Protein AF-F5RD70-F1 (afdb_monomer_lite)

Secondary structure (DSSP, 8-state):
------------S-HHHHHHHHHHHHHHHHHHHGGGG--SSTTTS-HHHHHHHHHHHHHHHHHHHHHHHHHHHHHHGGGG--S-SHHHHHHHHHHHHHHHHTT-PPPGGGGHHHHHHHHHHHHHHHHHHHHHHHHHHHH-TTSHHHHHHHHHHHHTHHHHHHHHHHHHHHHHHHHHTT--

InterPro domains:
  IPR011577 Cytochrome b561, bacterial/Ni-hydrogenase [PF01292] (12-178)
  IPR016174 Di-haem cytochrome, transmembrane [SSF81342] (11-175)

Radius of gyration: 20.04 Å; chains: 1; bounding box: 56×44×53 Å

Sequence (180 aa):
MHSDTPDTDHSRWSLPRRLAHGALALTVLFQTVSPEWMSKPWREGDAAGRLMFELHEWGGLIAGLAALAVAAGLWWRRRAAGPSGLNAVLAQSRLVLTGAVALRLPPASATHALARAVQIMGLALIGWFCVTGAAIWWVGAASDTAHRIGELHELAAPLLYLYLGGHIGMALLHRLAGTD

pLDDT: mean 85.79, std 14.44, range [37.53, 98.0]

Foldseek 3Di:
DDDPDPPDDDPVDDPVLVVLVVLLVVLLVLLLCLVVQADPVACPDDPRNVVSSVCNLVSLLSNVVSLVVNVVVVVVVPVDDDDADPVLLVVLVVQQVVCVVVLRGDAVVSNVNVLVVLVVVLSVLSVQLSVLSVVLVVVDVNDPVSVVSVVSNVVSSVVNVVSVCVNVVVVVSNVVSPSD

Organism: Methyloversatilis universalis (strain ATCC BAA-1314 / DSM 25237 / JCM 13912 / CCUG 52030 / FAM5) (NCBI:txid1000565)

Structure (mmCIF, N/CA/C/O backbone):
data_AF-F5RD70-F1
#
_entry.id   AF-F5RD70-F1
#
loop_
_atom_site.group_PDB
_atom_site.id
_atom_site.type_symbol
_atom_site.label_atom_id
_atom_site.label_alt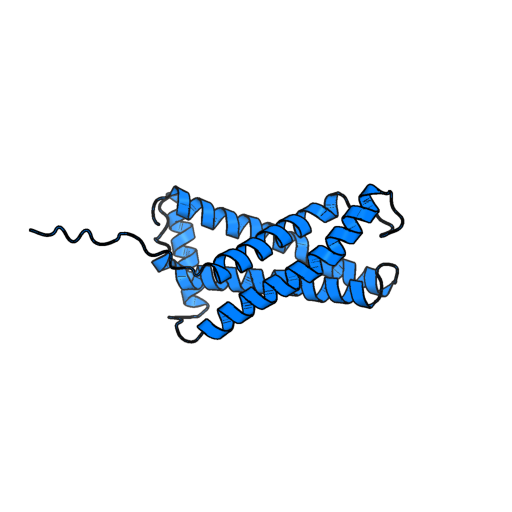_id
_atom_site.label_comp_id
_atom_site.label_asym_id
_atom_site.label_entity_id
_atom_site.label_seq_id
_atom_site.pdbx_PDB_ins_code
_atom_site.Cartn_x
_atom_site.Cartn_y
_atom_site.Cartn_z
_atom_site.occupancy
_atom_site.B_iso_or_equiv
_atom_site.auth_seq_id
_atom_site.auth_comp_id
_atom_site.auth_asym_id
_atom_site.auth_atom_id
_atom_site.pdbx_PDB_model_num
ATOM 1 N N . MET A 1 1 ? -36.704 29.748 26.162 1.00 37.53 1 MET A N 1
ATOM 2 C CA . MET A 1 1 ? -36.604 28.287 25.981 1.00 37.53 1 MET A CA 1
ATOM 3 C C . MET A 1 1 ? -35.827 28.061 24.692 1.00 37.53 1 MET A C 1
ATOM 5 O O . MET A 1 1 ? -36.419 28.032 23.624 1.00 37.53 1 MET A O 1
ATOM 9 N N . HIS A 1 2 ? -34.497 28.109 24.781 1.00 38.47 2 HIS A N 1
ATOM 10 C CA . HIS A 1 2 ? -33.597 27.899 23.647 1.00 38.47 2 HIS A CA 1
ATOM 11 C C . HIS A 1 2 ? -33.176 26.434 23.724 1.00 38.47 2 HIS A C 1
ATOM 13 O O . HIS A 1 2 ? -32.618 26.002 24.729 1.00 38.47 2 HIS A O 1
ATOM 19 N N . SER A 1 3 ? -33.599 25.653 22.742 1.00 42.88 3 SER A N 1
ATOM 20 C CA . SER A 1 3 ? -33.249 24.249 22.605 1.00 42.88 3 SER A CA 1
ATOM 21 C C . SER A 1 3 ? -31.806 24.160 22.121 1.00 42.88 3 SER A C 1
ATOM 23 O O . SER A 1 3 ? -31.558 24.249 20.921 1.00 42.88 3 SER A O 1
ATOM 25 N N . ASP A 1 4 ? -30.875 23.991 23.057 1.00 45.50 4 ASP A N 1
ATOM 26 C CA . ASP A 1 4 ? -29.534 23.493 22.767 1.00 45.50 4 ASP A CA 1
ATOM 27 C C . ASP A 1 4 ? -29.671 22.039 22.311 1.00 45.50 4 ASP A C 1
ATOM 29 O O . ASP A 1 4 ? -29.725 21.103 23.109 1.00 45.50 4 ASP A O 1
ATOM 33 N N . THR A 1 5 ? -29.798 21.840 21.003 1.00 48.28 5 THR A N 1
ATOM 34 C CA . THR A 1 5 ? -29.535 20.538 20.399 1.00 48.28 5 THR A CA 1
ATOM 35 C C . THR A 1 5 ? -28.033 20.284 20.514 1.00 48.28 5 THR A C 1
ATOM 37 O O . THR A 1 5 ? -27.267 21.063 19.941 1.00 48.28 5 THR A O 1
ATOM 40 N N . PRO A 1 6 ? -27.573 19.241 21.229 1.00 43.53 6 PRO A N 1
ATOM 41 C CA . PRO A 1 6 ? -26.181 18.842 21.143 1.00 43.53 6 PRO A CA 1
ATOM 42 C C . PRO A 1 6 ? -25.912 18.435 19.696 1.00 43.53 6 PRO A C 1
ATOM 44 O O . PRO A 1 6 ? -26.548 17.521 19.177 1.00 43.53 6 PRO A O 1
ATOM 47 N N . ASP A 1 7 ? -25.011 19.171 19.052 1.00 41.22 7 ASP A N 1
ATOM 48 C CA . ASP A 1 7 ? -24.444 18.868 17.744 1.00 41.22 7 ASP A CA 1
ATOM 49 C C . ASP A 1 7 ? -23.869 17.445 17.778 1.00 41.22 7 ASP A C 1
ATOM 51 O O . ASP A 1 7 ? -22.792 17.175 18.320 1.00 41.22 7 ASP A O 1
ATOM 55 N N . THR A 1 8 ? -24.670 16.495 17.306 1.00 46.69 8 THR A N 1
ATOM 56 C CA . THR A 1 8 ? -24.294 15.096 17.202 1.00 46.69 8 THR A CA 1
ATOM 57 C C . THR A 1 8 ? -23.365 14.927 16.008 1.00 46.69 8 THR A C 1
ATOM 59 O O . THR A 1 8 ? -23.803 14.921 14.861 1.00 46.69 8 THR A O 1
ATOM 62 N N . ASP A 1 9 ? -22.103 14.674 16.341 1.00 44.09 9 ASP A N 1
ATOM 63 C CA . ASP A 1 9 ? -21.259 13.637 15.739 1.00 44.09 9 ASP A CA 1
ATOM 64 C C . ASP A 1 9 ? -19.987 14.101 14.999 1.00 44.09 9 ASP A C 1
ATOM 66 O O . ASP A 1 9 ? -19.843 14.176 13.779 1.00 44.09 9 ASP A O 1
ATOM 70 N N . HIS A 1 10 ? -19.004 14.377 15.851 1.00 40.88 10 HIS A N 1
ATOM 71 C CA . HIS A 1 10 ? -17.561 14.229 15.706 1.00 40.88 10 HIS A CA 1
ATOM 72 C C . HIS A 1 10 ? -17.039 13.362 14.535 1.00 40.88 10 HIS A C 1
ATOM 74 O O . HIS A 1 10 ? -16.649 12.202 14.710 1.00 40.88 10 HIS A O 1
ATOM 80 N N . SER A 1 11 ? -16.748 13.989 13.389 1.00 44.50 11 SER A N 1
ATOM 81 C CA . SER A 1 11 ? -15.713 13.462 12.485 1.00 44.50 11 SER A CA 1
ATOM 82 C C . SER A 1 11 ? -14.354 13.510 13.199 1.00 44.50 11 SER A C 1
ATOM 84 O O . SER A 1 11 ? -13.604 14.482 13.097 1.00 44.50 11 SER A O 1
ATOM 86 N N . ARG A 1 12 ? -13.989 12.422 13.892 1.00 65.62 12 ARG A N 1
ATOM 87 C CA . ARG A 1 12 ? -12.691 12.201 14.572 1.00 65.62 12 ARG A CA 1
ATOM 88 C C . ARG A 1 12 ? -11.463 12.341 13.647 1.00 65.62 12 ARG A C 1
ATOM 90 O O . ARG A 1 12 ? -10.322 12.198 14.100 1.00 65.62 12 ARG A O 1
ATOM 97 N N . TRP A 1 13 ? -11.662 12.589 12.349 1.00 67.88 13 TRP A N 1
ATOM 98 C CA . TRP A 1 13 ? -10.643 12.741 11.313 1.00 67.88 13 TRP A CA 1
ATOM 99 C C . TRP A 1 13 ? -10.627 14.144 10.706 1.00 67.88 13 TRP A C 1
ATOM 101 O O . TRP A 1 13 ? -11.621 14.592 10.143 1.00 67.88 13 TRP A O 1
ATOM 111 N N . SER A 1 14 ? -9.461 14.799 10.747 1.00 86.25 14 SER A N 1
ATOM 112 C CA . SER A 1 14 ? -9.233 16.037 10.002 1.00 86.25 14 SER A CA 1
ATOM 113 C C . SER A 1 14 ? -9.233 15.765 8.495 1.00 86.25 14 SER A C 1
ATOM 115 O O . SER A 1 14 ? -8.762 14.712 8.048 1.00 86.25 14 SER A O 1
ATOM 117 N N . LEU A 1 15 ? -9.729 16.723 7.704 1.00 88.12 15 LEU A N 1
ATOM 118 C CA . LEU A 1 15 ? -9.788 16.618 6.242 1.00 88.12 15 LEU A CA 1
ATOM 119 C C . LEU A 1 15 ? -8.435 16.227 5.609 1.00 88.12 15 LEU A C 1
ATOM 121 O O . LEU A 1 15 ? -8.424 15.264 4.843 1.00 88.12 15 LEU A O 1
ATOM 125 N N . PRO A 1 16 ? -7.283 16.829 5.982 1.00 88.56 16 PRO A N 1
ATOM 126 C CA . PRO A 1 16 ? -5.989 16.439 5.417 1.00 88.56 16 PRO A CA 1
ATOM 127 C C . PRO A 1 16 ? -5.650 14.960 5.627 1.00 88.56 16 PRO A C 1
ATOM 129 O O . PRO A 1 16 ? -5.105 14.313 4.739 1.00 88.56 16 PRO A O 1
ATOM 132 N N . ARG A 1 17 ? -6.016 14.388 6.782 1.00 87.69 17 ARG A N 1
ATOM 133 C CA . ARG A 1 17 ? -5.759 12.974 7.084 1.00 87.69 17 ARG A CA 1
ATOM 134 C C . ARG A 1 17 ? -6.618 12.053 6.226 1.00 87.69 17 ARG A C 1
ATOM 136 O O . ARG A 1 17 ? -6.136 11.022 5.768 1.00 87.69 17 ARG A O 1
ATOM 143 N N . ARG A 1 18 ? -7.884 12.423 6.019 1.00 90.00 18 ARG A N 1
ATOM 144 C CA . ARG A 1 18 ? -8.806 11.674 5.154 1.00 90.00 18 ARG A CA 1
ATOM 145 C C . ARG A 1 18 ? -8.319 11.689 3.712 1.00 90.00 18 ARG A C 1
ATOM 147 O O . ARG A 1 18 ? -8.299 10.638 3.087 1.00 90.00 18 ARG A O 1
ATOM 154 N N . LEU A 1 19 ? -7.876 12.848 3.225 1.00 92.06 19 LEU A N 1
ATOM 155 C CA . LEU A 1 19 ? -7.336 12.987 1.873 1.00 92.06 19 LEU A CA 1
ATOM 156 C C . LEU A 1 19 ? -6.036 12.197 1.697 1.00 92.06 19 LEU A C 1
ATOM 158 O O . LEU A 1 19 ? -5.932 11.440 0.741 1.00 92.06 19 LEU A O 1
ATOM 162 N N . ALA A 1 20 ? -5.086 12.292 2.634 1.00 91.38 20 ALA A N 1
ATOM 163 C CA . ALA A 1 20 ? -3.830 11.538 2.559 1.00 91.38 20 ALA A CA 1
ATOM 164 C C . ALA A 1 20 ? -4.065 10.019 2.563 1.00 91.38 20 ALA A C 1
ATOM 166 O O . ALA A 1 20 ? -3.498 9.300 1.745 1.00 91.38 20 ALA A O 1
ATOM 167 N N . HIS A 1 21 ? -4.942 9.529 3.445 1.00 93.44 21 HIS A N 1
ATOM 168 C CA . HIS A 1 21 ? -5.298 8.113 3.468 1.00 93.44 21 HIS A CA 1
ATOM 169 C C . HIS A 1 21 ? -6.071 7.692 2.211 1.00 93.44 21 HIS A C 1
ATOM 171 O O . HIS A 1 21 ? -5.837 6.609 1.691 1.00 93.44 21 HIS A O 1
ATOM 177 N N . GLY A 1 22 ? -6.985 8.530 1.714 1.00 93.25 22 GLY A N 1
ATOM 178 C CA . GLY A 1 22 ? -7.734 8.267 0.484 1.00 93.25 22 GLY A CA 1
ATOM 179 C C . GLY A 1 22 ? -6.828 8.195 -0.746 1.00 93.25 22 GLY A C 1
ATOM 180 O O . GLY A 1 22 ? -6.948 7.263 -1.534 1.00 93.25 22 GLY A O 1
ATOM 181 N N . ALA A 1 23 ? -5.873 9.120 -0.866 1.00 93.81 23 ALA A N 1
ATOM 182 C CA . ALA A 1 23 ? -4.862 9.109 -1.919 1.00 93.81 23 ALA A CA 1
ATOM 183 C C . ALA A 1 23 ? -3.970 7.861 -1.832 1.00 93.81 23 ALA A C 1
ATOM 185 O O . ALA A 1 23 ? -3.734 7.199 -2.842 1.00 93.81 23 ALA A O 1
ATOM 186 N N . LEU A 1 24 ? -3.529 7.494 -0.623 1.00 95.31 24 LEU A N 1
ATOM 187 C CA . LEU A 1 24 ? -2.773 6.261 -0.405 1.00 95.31 24 LEU A CA 1
ATOM 188 C C . LEU A 1 24 ? -3.588 5.022 -0.798 1.00 95.31 24 LEU A C 1
ATOM 190 O O . LEU A 1 24 ? -3.087 4.161 -1.507 1.00 95.31 24 LEU A O 1
ATOM 194 N N . ALA A 1 25 ? -4.848 4.934 -0.375 1.00 95.31 25 ALA A N 1
ATOM 195 C CA . ALA A 1 25 ? -5.707 3.802 -0.704 1.00 95.31 25 ALA A CA 1
ATOM 196 C C . ALA A 1 25 ? -5.928 3.679 -2.219 1.00 95.31 25 ALA A C 1
ATOM 198 O O . ALA A 1 25 ? -5.788 2.591 -2.768 1.00 95.31 25 ALA A O 1
ATOM 199 N N . LEU A 1 26 ? -6.223 4.790 -2.901 1.00 95.69 26 LEU A N 1
ATOM 200 C CA . LEU A 1 26 ? -6.431 4.807 -4.349 1.00 95.69 26 LEU A CA 1
ATOM 201 C C . LEU A 1 26 ? -5.176 4.368 -5.108 1.00 95.69 26 LEU A C 1
ATOM 203 O O . LEU A 1 26 ? -5.260 3.540 -6.011 1.00 95.69 26 LEU A O 1
ATOM 207 N N . THR A 1 27 ? -4.018 4.904 -4.726 1.00 95.31 27 THR A N 1
ATOM 208 C CA . THR A 1 27 ? -2.749 4.541 -5.365 1.00 95.31 27 THR A CA 1
ATOM 209 C C . THR A 1 27 ? -2.387 3.086 -5.092 1.00 95.31 27 THR A C 1
ATOM 211 O O . THR A 1 27 ? -2.093 2.372 -6.038 1.00 95.31 27 THR A O 1
ATOM 214 N N . VAL A 1 28 ? -2.511 2.586 -3.858 1.00 95.69 28 VAL A N 1
ATOM 215 C CA . VAL A 1 28 ? -2.271 1.163 -3.544 1.00 95.69 28 VAL A CA 1
ATOM 216 C C . VAL A 1 28 ? -3.199 0.242 -4.337 1.00 95.69 28 VAL A C 1
ATOM 218 O O . VAL A 1 28 ? -2.737 -0.773 -4.855 1.00 95.69 28 VAL A O 1
ATOM 221 N N . LEU A 1 29 ? -4.482 0.591 -4.483 1.00 95.62 29 LEU A N 1
ATOM 222 C CA . LEU A 1 29 ? -5.410 -0.170 -5.323 1.00 95.62 29 LEU A CA 1
ATOM 223 C C . LEU A 1 29 ? -4.929 -0.204 -6.774 1.00 95.62 29 LEU A C 1
ATOM 225 O O . LEU A 1 29 ? -4.797 -1.282 -7.345 1.00 95.62 29 LEU A O 1
ATOM 229 N N . PHE A 1 30 ? -4.595 0.951 -7.349 1.00 96.31 30 PHE A N 1
ATOM 230 C CA . PHE A 1 30 ? -4.057 1.014 -8.704 1.00 96.31 30 PHE A CA 1
ATOM 231 C C . PHE A 1 30 ? -2.761 0.196 -8.857 1.00 96.31 30 PHE A C 1
ATOM 233 O O . PHE A 1 30 ? -2.642 -0.581 -9.801 1.00 96.31 30 PHE A O 1
ATOM 240 N N . GLN A 1 31 ? -1.826 0.284 -7.908 1.00 96.50 31 GLN A N 1
ATOM 241 C CA . GLN A 1 31 ? -0.572 -0.483 -7.925 1.00 96.50 31 GLN A CA 1
ATOM 242 C C . GLN A 1 31 ? -0.787 -1.993 -7.798 1.00 96.50 31 GLN A C 1
ATOM 244 O O . GLN A 1 31 ? 0.032 -2.764 -8.281 1.00 96.50 31 GLN A O 1
ATOM 249 N N . THR A 1 32 ? -1.872 -2.412 -7.149 1.00 95.00 32 THR A N 1
ATOM 250 C CA . THR A 1 32 ? -2.198 -3.830 -6.972 1.00 95.00 32 THR A CA 1
ATOM 251 C C . THR A 1 32 ? -2.740 -4.437 -8.262 1.00 95.00 32 THR A C 1
ATOM 253 O O . THR A 1 32 ? -2.419 -5.574 -8.575 1.00 95.00 32 THR A O 1
ATOM 256 N N . VAL A 1 33 ? -3.545 -3.686 -9.022 1.00 93.88 33 VAL A N 1
ATOM 257 C CA . VAL A 1 33 ? -4.207 -4.222 -10.222 1.00 93.88 33 VAL A CA 1
ATOM 258 C C . VAL A 1 33 ? -3.435 -3.915 -11.512 1.00 93.88 33 VAL A C 1
ATOM 260 O O . VAL A 1 33 ? -3.461 -4.709 -12.442 1.00 93.88 33 VAL A O 1
ATOM 263 N N . SER A 1 34 ? -2.698 -2.801 -11.578 1.00 94.56 34 SER A N 1
ATOM 264 C CA . SER A 1 34 ? -1.925 -2.418 -12.775 1.00 94.56 34 SER A CA 1
ATOM 265 C C . SER A 1 34 ? -0.954 -3.483 -13.314 1.00 94.56 34 SER A C 1
ATOM 267 O O . SER A 1 34 ? -0.868 -3.579 -14.541 1.00 94.56 34 SER A O 1
ATOM 269 N N . PRO A 1 35 ? -0.285 -4.324 -12.492 1.00 92.12 35 PRO A N 1
ATOM 270 C CA . PRO A 1 35 ? 0.599 -5.377 -12.992 1.00 92.12 35 PRO A CA 1
ATOM 271 C C . PRO A 1 35 ? -0.084 -6.389 -13.916 1.00 92.12 35 PRO A C 1
ATOM 273 O O . PRO A 1 35 ? 0.565 -6.893 -14.827 1.00 92.12 35 PRO A O 1
ATOM 276 N N . GLU A 1 36 ? -1.388 -6.633 -13.746 1.00 92.12 36 GLU A N 1
ATOM 277 C CA . GLU A 1 36 ? -2.166 -7.572 -14.574 1.00 92.12 36 GLU A CA 1
ATOM 278 C C . GLU A 1 36 ? -2.273 -7.127 -16.044 1.00 92.12 36 GLU A C 1
ATOM 280 O O . GLU A 1 36 ? -2.569 -7.928 -16.930 1.00 92.12 36 GLU A O 1
ATOM 285 N N . TRP A 1 37 ? -2.017 -5.845 -16.316 1.00 92.19 37 TRP A N 1
ATOM 286 C CA . TRP A 1 37 ? -2.029 -5.264 -17.661 1.00 92.19 37 TRP A CA 1
ATOM 287 C C . TRP A 1 37 ? -0.646 -4.820 -18.139 1.00 92.19 37 TRP A C 1
ATOM 289 O O . TRP A 1 37 ? -0.524 -4.201 -19.196 1.00 92.19 37 TRP A O 1
ATOM 299 N N . MET A 1 38 ? 0.404 -5.116 -17.375 1.00 92.00 38 MET A N 1
ATOM 300 C CA . MET A 1 38 ? 1.780 -4.860 -17.777 1.00 92.00 38 MET A CA 1
ATOM 301 C C . MET A 1 38 ? 2.339 -6.070 -18.533 1.00 92.00 38 MET A C 1
ATOM 303 O O . MET A 1 38 ? 2.126 -7.217 -18.153 1.00 92.00 38 MET A O 1
ATOM 307 N N . SER A 1 39 ? 3.122 -5.825 -19.584 1.00 84.62 39 SER A N 1
ATOM 308 C CA . SER A 1 39 ? 3.735 -6.883 -20.396 1.00 84.62 39 SER A CA 1
ATOM 309 C C . SER A 1 39 ? 5.260 -6.802 -20.361 1.00 84.62 39 SER A C 1
ATOM 311 O O . SER A 1 39 ? 5.830 -5.743 -20.639 1.00 84.62 39 SER A O 1
ATOM 313 N N . LYS A 1 40 ? 5.920 -7.930 -20.074 1.00 81.31 40 LYS A N 1
ATOM 314 C CA . LYS A 1 40 ? 7.368 -8.105 -20.279 1.00 81.31 40 LYS A CA 1
ATOM 315 C C . LYS A 1 40 ? 7.664 -8.267 -21.791 1.00 81.31 40 LYS A C 1
ATOM 317 O O . LYS A 1 40 ? 6.839 -8.872 -22.475 1.00 81.31 40 LYS A O 1
ATOM 322 N N . PRO A 1 41 ? 8.822 -7.816 -22.315 1.00 81.38 41 PRO A N 1
ATOM 323 C CA . PRO A 1 41 ? 9.837 -7.010 -21.641 1.00 81.38 41 PRO A CA 1
ATOM 324 C C . PRO A 1 41 ? 9.319 -5.600 -21.330 1.00 81.38 41 PRO A C 1
ATOM 326 O O . PRO A 1 41 ? 8.645 -4.953 -22.133 1.00 81.38 41 PRO A O 1
ATOM 329 N N . TRP A 1 42 ? 9.595 -5.148 -20.107 1.00 80.75 42 TRP A N 1
ATOM 330 C CA . TRP A 1 42 ? 9.098 -3.880 -19.585 1.00 80.75 42 TRP A CA 1
ATOM 331 C C . TRP A 1 42 ? 9.551 -2.713 -20.471 1.00 80.75 42 TRP A C 1
ATOM 333 O O . TRP A 1 42 ? 10.697 -2.688 -20.903 1.00 80.75 42 TRP A O 1
ATOM 343 N N . ARG A 1 43 ? 8.664 -1.745 -20.739 1.00 79.44 43 ARG A N 1
ATOM 344 C CA . ARG A 1 43 ? 8.867 -0.611 -21.677 1.00 79.44 43 ARG A CA 1
ATOM 345 C C . ARG A 1 43 ? 8.994 -0.967 -23.164 1.00 79.44 43 ARG A C 1
ATOM 347 O O . ARG A 1 43 ? 8.940 -0.058 -23.986 1.00 79.44 43 ARG A O 1
ATOM 354 N N . GLU A 1 44 ? 9.075 -2.242 -23.522 1.00 83.06 44 GLU A N 1
ATOM 355 C CA . GLU A 1 44 ? 9.190 -2.705 -24.914 1.00 83.06 44 GLU A CA 1
ATOM 356 C C . GLU A 1 44 ? 7.957 -3.484 -25.396 1.00 83.06 44 GLU A C 1
ATOM 358 O O . GLU A 1 44 ? 7.827 -3.755 -26.588 1.00 83.06 44 GLU A O 1
ATOM 363 N N . GLY A 1 45 ? 7.029 -3.798 -24.487 1.00 78.31 45 GLY A N 1
ATOM 364 C CA . GLY A 1 45 ? 5.733 -4.402 -24.801 1.00 78.31 45 GLY A CA 1
ATOM 365 C C . GLY A 1 45 ? 4.829 -3.535 -25.684 1.00 78.31 45 GLY A C 1
ATOM 366 O O . GLY A 1 45 ? 5.250 -2.512 -26.223 1.00 78.31 45 GLY A O 1
ATOM 367 N N . ASP A 1 46 ? 3.565 -3.923 -25.840 1.00 89.62 46 ASP A N 1
ATOM 368 C CA . ASP A 1 46 ? 2.602 -3.154 -26.634 1.00 89.62 46 ASP A CA 1
ATOM 369 C C . ASP A 1 46 ? 2.312 -1.764 -26.023 1.00 89.62 46 ASP A C 1
ATOM 371 O O . ASP A 1 46 ? 2.725 -1.433 -24.910 1.00 89.62 46 ASP A O 1
ATOM 375 N N . ALA A 1 47 ? 1.634 -0.888 -26.771 1.00 91.00 47 ALA A N 1
ATOM 376 C CA . ALA A 1 47 ? 1.411 0.489 -26.319 1.00 91.00 47 ALA A CA 1
ATOM 377 C C . ALA A 1 47 ? 0.665 0.565 -24.974 1.00 91.00 47 ALA A C 1
ATOM 379 O O . ALA A 1 47 ? 0.985 1.422 -24.150 1.00 91.00 47 ALA A O 1
ATOM 380 N N . ALA A 1 48 ? -0.286 -0.344 -24.747 1.00 91.62 48 ALA A N 1
ATOM 381 C CA . ALA A 1 48 ? -1.049 -0.420 -23.509 1.00 91.62 48 ALA A CA 1
ATOM 382 C C . ALA A 1 48 ? -0.178 -0.889 -22.334 1.00 91.62 48 ALA A C 1
ATOM 384 O O . ALA A 1 48 ? -0.158 -0.228 -21.296 1.00 91.62 48 ALA A O 1
ATOM 385 N N . GLY A 1 49 ? 0.597 -1.960 -22.507 1.00 92.81 49 GLY A N 1
ATOM 386 C CA . GLY A 1 49 ? 1.498 -2.494 -21.491 1.00 92.81 49 GLY A CA 1
ATOM 387 C C . GLY A 1 49 ? 2.611 -1.519 -21.117 1.00 92.81 49 GLY A C 1
ATOM 388 O O . GLY A 1 49 ? 2.953 -1.401 -19.939 1.00 92.81 49 GLY A O 1
ATOM 389 N N . ARG A 1 50 ? 3.130 -0.749 -22.083 1.00 92.06 50 ARG A N 1
ATOM 390 C CA . ARG A 1 50 ? 4.088 0.338 -21.811 1.00 92.06 50 ARG A CA 1
ATOM 391 C C . ARG A 1 50 ? 3.470 1.456 -20.979 1.00 92.06 50 ARG A C 1
ATOM 393 O O . ARG A 1 50 ? 4.082 1.878 -20.003 1.00 92.06 50 ARG A O 1
ATOM 400 N N . LEU A 1 51 ? 2.265 1.901 -21.341 1.00 93.44 51 LEU A N 1
ATOM 401 C CA . LEU A 1 51 ? 1.548 2.925 -20.584 1.00 93.44 51 LEU A CA 1
ATOM 402 C C . LEU A 1 51 ? 1.243 2.446 -19.159 1.00 93.44 51 LEU A C 1
ATOM 404 O O . LEU A 1 51 ? 1.470 3.188 -18.209 1.00 93.44 51 LEU A O 1
ATOM 408 N N . MET A 1 52 ? 0.761 1.211 -18.992 1.00 95.50 52 MET A N 1
ATOM 409 C CA . MET A 1 52 ? 0.487 0.652 -17.664 1.00 95.50 52 MET A CA 1
ATOM 410 C C . MET A 1 52 ? 1.757 0.524 -16.826 1.00 95.50 52 MET A C 1
ATOM 412 O O . MET A 1 52 ? 1.723 0.858 -15.645 1.00 95.50 52 MET A O 1
ATOM 416 N N . PHE A 1 53 ? 2.881 0.124 -17.428 1.00 94.88 53 PHE A N 1
ATOM 417 C CA . PHE A 1 53 ? 4.176 0.096 -16.746 1.00 94.88 53 PHE A CA 1
ATOM 418 C C . PHE A 1 53 ? 4.596 1.495 -16.277 1.00 94.88 53 PHE A C 1
ATOM 420 O O . PHE A 1 53 ? 4.983 1.667 -15.124 1.00 94.88 53 PHE A O 1
ATOM 427 N N . GLU A 1 54 ? 4.495 2.507 -17.141 1.00 94.62 54 GLU A N 1
ATOM 428 C CA . GLU A 1 54 ? 4.855 3.887 -16.798 1.00 94.62 54 GLU A CA 1
ATOM 429 C C . GLU A 1 54 ? 3.949 4.455 -15.694 1.00 94.62 54 GLU A C 1
ATOM 431 O O . GLU A 1 54 ? 4.429 5.067 -14.738 1.00 94.62 54 GLU A O 1
ATOM 436 N N . LEU A 1 55 ? 2.642 4.195 -15.771 1.00 96.00 55 LEU A N 1
ATOM 437 C CA . LEU A 1 55 ? 1.704 4.582 -14.720 1.00 96.00 55 LEU A CA 1
ATOM 438 C C . LEU A 1 55 ? 1.982 3.845 -13.407 1.00 96.00 55 LEU A C 1
ATOM 440 O O . LEU A 1 55 ? 1.895 4.468 -12.352 1.00 96.00 55 LEU A O 1
ATOM 444 N N . HIS A 1 56 ? 2.334 2.559 -13.448 1.00 96.75 56 HIS A N 1
ATOM 445 C CA . HIS A 1 56 ? 2.726 1.795 -12.264 1.00 96.75 56 HIS A CA 1
ATOM 446 C C . HIS A 1 56 ? 3.999 2.369 -11.633 1.00 96.75 56 HIS A C 1
ATOM 448 O O . HIS A 1 56 ? 4.091 2.512 -10.416 1.00 96.75 56 HIS A O 1
ATOM 454 N N . GLU A 1 57 ? 4.980 2.739 -12.445 1.00 95.50 57 GLU A N 1
ATOM 455 C CA . GLU A 1 57 ? 6.247 3.294 -11.986 1.00 95.50 57 GLU A CA 1
ATOM 456 C C . GLU A 1 57 ? 6.048 4.642 -11.268 1.00 95.50 57 GLU A C 1
ATOM 458 O O . GLU A 1 57 ? 6.381 4.785 -10.086 1.00 95.50 57 GLU A O 1
ATOM 463 N N . TRP A 1 58 ? 5.424 5.616 -11.936 1.00 95.56 58 TRP A N 1
ATOM 464 C CA . TRP A 1 58 ? 5.151 6.930 -11.345 1.00 95.56 58 TRP A CA 1
ATOM 465 C C . TRP A 1 58 ? 4.109 6.868 -10.225 1.00 95.56 58 TRP A C 1
ATOM 467 O O . TRP A 1 58 ? 4.260 7.527 -9.192 1.00 95.56 58 TRP A O 1
ATOM 477 N N . GLY A 1 59 ? 3.072 6.048 -10.399 1.00 95.69 59 GLY A N 1
ATOM 478 C CA . GLY A 1 59 ? 2.038 5.801 -9.398 1.00 95.69 59 GLY A CA 1
ATOM 479 C C . GLY A 1 59 ? 2.615 5.225 -8.108 1.00 95.69 59 GLY A C 1
ATOM 480 O O . GLY A 1 59 ? 2.235 5.663 -7.020 1.00 95.69 59 GLY A O 1
ATOM 481 N N . GLY A 1 60 ? 3.599 4.329 -8.212 1.00 96.50 60 GLY A N 1
ATOM 482 C CA . GLY A 1 60 ? 4.320 3.765 -7.073 1.00 96.50 60 GLY A CA 1
ATOM 483 C C . GLY A 1 60 ? 5.099 4.815 -6.279 1.00 96.50 60 GLY A C 1
ATOM 484 O O . GLY A 1 60 ? 5.040 4.829 -5.047 1.00 96.50 60 GLY A O 1
ATOM 485 N N . LEU A 1 61 ? 5.766 5.755 -6.956 1.00 95.25 61 LEU A N 1
ATOM 486 C CA . LEU A 1 61 ? 6.472 6.858 -6.290 1.00 95.25 61 LEU A CA 1
ATOM 487 C C . LEU A 1 61 ? 5.500 7.799 -5.560 1.00 95.25 61 LEU A C 1
ATOM 489 O O . LEU A 1 61 ? 5.745 8.184 -4.412 1.00 95.25 61 LEU A O 1
ATOM 493 N N . ILE A 1 62 ? 4.364 8.120 -6.187 1.00 94.19 62 ILE A N 1
ATOM 494 C CA . ILE A 1 62 ? 3.296 8.916 -5.562 1.00 94.19 62 ILE A CA 1
ATOM 495 C C . ILE A 1 62 ? 2.720 8.180 -4.343 1.00 94.19 62 ILE A C 1
ATOM 497 O O . ILE A 1 62 ? 2.531 8.797 -3.289 1.00 94.19 62 ILE A O 1
ATOM 501 N N . ALA A 1 63 ? 2.495 6.866 -4.449 1.00 94.25 63 ALA A N 1
ATOM 502 C CA . ALA A 1 63 ? 2.058 6.030 -3.332 1.00 94.25 63 ALA A CA 1
ATOM 503 C C . ALA A 1 63 ? 3.056 6.094 -2.165 1.00 94.25 63 ALA A C 1
ATOM 505 O O . ALA A 1 63 ? 2.644 6.241 -1.014 1.00 94.25 63 ALA A O 1
ATOM 506 N N . GLY A 1 64 ? 4.360 6.072 -2.455 1.00 94.75 64 GLY A N 1
ATOM 507 C CA . GLY A 1 64 ? 5.416 6.235 -1.456 1.00 94.75 64 GLY A CA 1
ATOM 508 C C . GLY A 1 64 ? 5.349 7.569 -0.719 1.00 94.75 64 GLY A C 1
ATOM 509 O O . GLY A 1 64 ? 5.394 7.596 0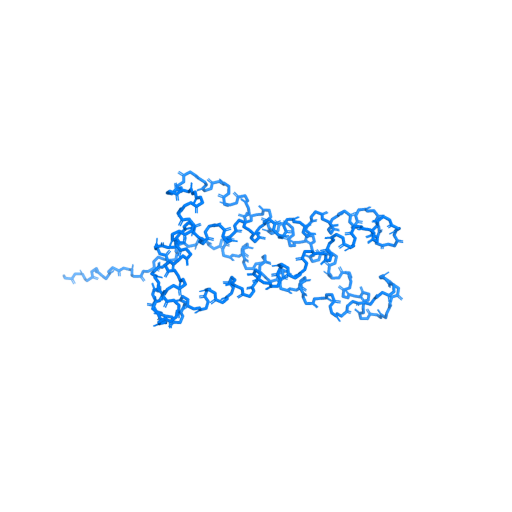.513 1.00 94.75 64 GLY A O 1
ATOM 510 N N . LEU A 1 65 ? 5.152 8.678 -1.435 1.00 94.31 65 LEU A N 1
ATOM 511 C CA . LEU A 1 65 ? 4.975 9.995 -0.811 1.00 94.31 65 LEU A CA 1
ATOM 512 C C . LEU A 1 65 ? 3.715 10.051 0.068 1.00 94.31 65 LEU A C 1
ATOM 514 O O . LEU A 1 65 ? 3.762 10.557 1.195 1.00 94.31 65 LEU A O 1
ATOM 518 N N . ALA A 1 66 ? 2.600 9.488 -0.404 1.00 94.00 66 ALA A N 1
ATOM 519 C CA . ALA A 1 66 ? 1.370 9.396 0.379 1.00 94.00 66 ALA A CA 1
ATOM 520 C C . ALA A 1 66 ? 1.557 8.521 1.636 1.00 94.00 66 ALA A C 1
ATOM 522 O O . ALA A 1 66 ? 1.107 8.891 2.726 1.00 94.00 66 ALA A O 1
ATOM 523 N N . ALA A 1 67 ? 2.276 7.401 1.520 1.00 94.75 67 ALA A N 1
ATOM 524 C CA . ALA A 1 67 ? 2.591 6.509 2.631 1.00 94.75 67 ALA A CA 1
ATOM 525 C C . ALA A 1 67 ? 3.452 7.208 3.688 1.00 94.75 67 ALA A C 1
ATOM 527 O O . ALA A 1 67 ? 3.160 7.103 4.883 1.00 94.75 67 ALA A O 1
ATOM 528 N N . LEU A 1 68 ? 4.454 7.985 3.265 1.00 94.69 68 LEU A N 1
ATOM 529 C CA . LEU A 1 68 ? 5.272 8.807 4.158 1.00 94.69 68 LEU A CA 1
ATOM 530 C C . LEU A 1 68 ? 4.431 9.856 4.892 1.00 94.69 68 LEU A C 1
ATOM 532 O O . LEU A 1 68 ? 4.582 10.009 6.105 1.00 94.69 68 LEU A O 1
ATOM 536 N N . ALA A 1 69 ? 3.506 10.532 4.205 1.00 92.62 69 ALA A N 1
ATOM 537 C CA . ALA A 1 69 ? 2.609 11.501 4.835 1.00 92.62 69 ALA A CA 1
ATOM 538 C C . ALA A 1 69 ? 1.722 10.848 5.915 1.00 92.62 69 ALA A C 1
ATOM 540 O O . ALA A 1 69 ? 1.586 11.376 7.026 1.00 92.62 69 ALA A O 1
ATOM 541 N N . VAL A 1 70 ? 1.161 9.667 5.630 1.00 92.38 70 VAL A N 1
ATOM 542 C CA . VAL A 1 70 ? 0.372 8.891 6.603 1.00 92.38 70 VAL A CA 1
ATOM 543 C C . VAL A 1 70 ? 1.244 8.424 7.776 1.00 92.38 70 VAL A C 1
ATOM 545 O O . VAL A 1 70 ? 0.847 8.574 8.937 1.00 92.38 70 VAL A O 1
ATOM 548 N N . ALA A 1 71 ? 2.444 7.909 7.502 1.00 92.31 71 ALA A N 1
ATOM 549 C CA . ALA A 1 71 ? 3.380 7.440 8.520 1.00 92.31 71 ALA A CA 1
ATOM 550 C C . ALA A 1 71 ? 3.859 8.575 9.440 1.00 92.31 71 ALA A C 1
ATOM 552 O O . ALA A 1 71 ? 3.875 8.400 10.662 1.00 92.31 71 ALA A O 1
ATOM 553 N N . ALA A 1 72 ? 4.176 9.750 8.890 1.00 90.62 72 ALA A N 1
ATOM 554 C CA . ALA A 1 72 ? 4.547 10.941 9.652 1.00 90.62 72 ALA A CA 1
ATOM 555 C C . ALA A 1 72 ? 3.392 11.412 10.550 1.00 90.62 72 ALA A C 1
ATOM 557 O O . ALA A 1 72 ? 3.581 11.645 11.748 1.00 90.62 72 ALA A O 1
ATOM 558 N N . GLY A 1 73 ? 2.167 11.446 10.011 1.00 88.19 73 GLY A N 1
ATOM 559 C CA . GLY A 1 73 ? 0.962 11.754 10.782 1.00 88.19 73 GLY A CA 1
ATOM 560 C C . GLY A 1 73 ? 0.740 10.794 11.957 1.00 88.19 73 GLY A C 1
ATOM 561 O O . GLY A 1 73 ? 0.368 11.227 13.053 1.00 88.19 73 GLY A O 1
ATOM 562 N N . LEU A 1 74 ? 1.010 9.499 11.761 1.00 85.25 74 LEU A N 1
ATOM 563 C CA . LEU A 1 74 ? 0.948 8.494 12.822 1.00 85.25 74 LEU A CA 1
ATOM 564 C C . LEU A 1 74 ? 2.086 8.661 13.840 1.00 85.25 74 LEU A C 1
ATOM 566 O O . LEU A 1 74 ? 1.845 8.547 15.044 1.00 85.25 74 LEU A O 1
ATOM 570 N N . TRP A 1 75 ? 3.308 8.942 13.376 1.00 85.88 75 TRP A N 1
ATOM 571 C CA . TRP A 1 75 ? 4.490 9.165 14.212 1.00 85.88 75 TRP A CA 1
ATOM 572 C C . TRP A 1 75 ? 4.292 10.337 15.175 1.00 85.88 75 TRP A C 1
ATOM 574 O O . TRP A 1 75 ? 4.455 10.171 16.385 1.00 85.88 75 TRP A O 1
ATOM 584 N N . TRP A 1 76 ? 3.850 11.491 14.674 1.00 82.62 76 TRP A N 1
ATOM 585 C CA . TRP A 1 76 ? 3.618 12.674 15.508 1.00 82.62 76 TRP A CA 1
ATOM 586 C C . TRP A 1 76 ? 2.521 12.470 16.558 1.00 82.62 76 TRP A C 1
ATOM 588 O O . TRP A 1 76 ? 2.566 13.067 17.632 1.00 82.62 76 TRP A O 1
ATOM 598 N N . ARG A 1 77 ? 1.567 11.570 16.298 1.00 75.88 77 ARG A N 1
ATOM 599 C CA . ARG A 1 77 ? 0.474 11.232 17.222 1.00 75.88 77 ARG A CA 1
ATOM 600 C C . ARG A 1 77 ? 0.801 10.085 18.182 1.00 75.88 77 ARG A C 1
ATOM 602 O O . ARG A 1 77 ? -0.058 9.703 18.976 1.00 75.88 77 ARG A O 1
ATOM 609 N N . ARG A 1 78 ? 2.032 9.552 18.181 1.00 68.88 78 ARG A N 1
ATOM 610 C CA . ARG A 1 78 ? 2.453 8.474 19.103 1.00 68.88 78 ARG A CA 1
ATOM 611 C C . ARG A 1 78 ? 2.338 8.843 20.589 1.00 68.88 78 ARG A C 1
ATOM 613 O O . ARG A 1 78 ? 2.305 7.935 21.409 1.00 68.88 78 ARG A O 1
ATOM 620 N N . ARG A 1 79 ? 2.207 10.131 20.928 1.00 55.00 79 ARG A N 1
ATOM 621 C CA . ARG A 1 79 ? 2.101 10.646 22.307 1.00 55.00 79 ARG A CA 1
ATOM 622 C C . ARG A 1 79 ? 0.768 10.366 23.028 1.00 55.00 79 ARG A C 1
ATOM 624 O O . ARG A 1 79 ? 0.659 10.719 24.191 1.00 55.00 79 ARG A O 1
ATOM 631 N N . ALA A 1 80 ? -0.217 9.737 22.379 1.00 53.69 80 ALA A N 1
ATOM 632 C CA . ALA A 1 80 ? -1.545 9.481 22.962 1.00 53.69 80 ALA A CA 1
ATOM 633 C C . ALA A 1 80 ? -1.967 7.993 22.977 1.00 53.69 80 ALA A C 1
ATOM 635 O O . ALA A 1 80 ? -3.148 7.688 23.125 1.00 53.69 80 ALA A O 1
ATOM 636 N N . ALA A 1 81 ? -1.043 7.051 22.759 1.00 58.72 81 ALA A N 1
ATOM 637 C CA . ALA A 1 81 ? -1.399 5.637 22.635 1.00 58.72 81 ALA A CA 1
ATOM 638 C C . ALA A 1 81 ? -1.526 4.947 24.010 1.00 58.72 81 ALA A C 1
ATOM 640 O O . ALA A 1 81 ? -0.583 4.966 24.795 1.00 58.72 81 ALA A O 1
ATOM 641 N N . GLY A 1 82 ? -2.684 4.320 24.267 1.00 57.56 82 GLY A N 1
ATOM 642 C CA . GLY A 1 82 ? -2.908 3.388 25.382 1.00 57.56 82 GLY A CA 1
ATOM 643 C C . GLY A 1 82 ? -2.108 2.079 25.240 1.00 57.56 82 GLY A C 1
ATOM 644 O O . GLY A 1 82 ? -1.192 2.022 24.417 1.00 57.56 82 GLY A O 1
ATOM 645 N N . PRO A 1 83 ? -2.433 1.016 26.006 1.00 55.47 83 PRO A N 1
ATOM 646 C CA . PRO A 1 83 ? -1.620 -0.199 26.100 1.00 55.47 83 PRO A CA 1
ATOM 647 C C . PRO A 1 83 ? -1.226 -0.752 24.724 1.00 55.47 83 PRO A 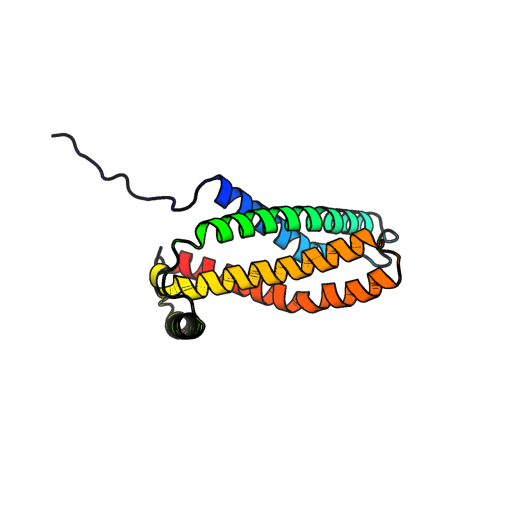C 1
ATOM 649 O O . PRO A 1 83 ? -2.060 -1.246 23.966 1.00 55.47 83 PRO A O 1
ATOM 652 N N . SER A 1 84 ? 0.060 -0.648 24.393 1.00 66.00 84 SER A N 1
ATOM 653 C CA . SER A 1 84 ? 0.620 -1.114 23.128 1.00 66.00 84 SER A CA 1
ATOM 654 C C . SER A 1 84 ? 1.526 -2.308 23.392 1.00 66.00 84 SER A C 1
ATOM 656 O O . SER A 1 84 ? 2.564 -2.165 24.034 1.00 66.00 84 SER A O 1
ATOM 658 N N . GLY A 1 85 ? 1.146 -3.486 22.905 1.00 80.88 85 GLY A N 1
ATOM 659 C CA . GLY A 1 85 ? 1.961 -4.688 23.045 1.00 80.88 85 GLY A CA 1
ATOM 660 C C . GLY A 1 85 ? 1.304 -5.910 22.418 1.00 80.88 85 GLY A C 1
ATOM 661 O O . GLY A 1 85 ? 0.093 -5.926 22.191 1.00 80.88 85 GLY A O 1
ATOM 662 N N . LEU A 1 86 ? 2.108 -6.942 22.154 1.00 85.94 86 LEU A N 1
ATOM 663 C CA . LEU A 1 86 ? 1.670 -8.179 21.502 1.00 85.94 86 LEU A CA 1
ATOM 664 C C . LEU A 1 86 ? 0.474 -8.826 22.219 1.00 85.94 86 LEU A C 1
ATOM 666 O O . LEU A 1 86 ? -0.478 -9.236 21.567 1.00 85.94 86 LEU A O 1
ATOM 670 N N . ASN A 1 87 ? 0.468 -8.831 23.555 1.00 89.75 87 ASN A N 1
ATOM 671 C CA . ASN A 1 87 ? -0.626 -9.400 24.350 1.00 89.75 87 ASN A CA 1
ATOM 672 C C . ASN A 1 87 ? -1.966 -8.684 24.122 1.00 89.75 87 ASN A C 1
ATOM 674 O O . ASN A 1 87 ? -2.997 -9.343 24.019 1.00 89.75 87 ASN A O 1
ATOM 678 N N . ALA A 1 88 ? -1.957 -7.352 23.999 1.00 89.31 88 ALA A N 1
ATOM 679 C CA . ALA A 1 88 ? -3.167 -6.580 23.719 1.00 89.31 88 ALA A CA 1
ATOM 680 C C . ALA A 1 88 ? -3.694 -6.871 22.307 1.00 89.31 88 ALA A C 1
ATOM 682 O O . ALA A 1 88 ? -4.894 -7.063 22.127 1.00 89.31 88 ALA A O 1
ATOM 683 N N . VAL A 1 89 ? -2.792 -6.977 21.324 1.00 90.25 89 VAL A N 1
ATOM 684 C CA . VAL A 1 89 ? -3.146 -7.363 19.950 1.00 90.25 89 VAL A CA 1
ATOM 685 C C . VAL A 1 89 ? -3.749 -8.766 19.933 1.00 90.25 89 VAL A C 1
ATOM 687 O O . VAL A 1 89 ? -4.836 -8.941 19.401 1.00 90.25 89 VAL A O 1
ATOM 690 N N . LEU A 1 90 ? -3.110 -9.749 20.575 1.00 91.06 90 LEU A N 1
ATOM 691 C CA . LEU A 1 90 ? -3.602 -11.130 20.628 1.00 91.06 90 LEU A CA 1
ATOM 692 C C . LEU A 1 90 ? -4.965 -11.246 21.324 1.00 91.06 90 LEU A C 1
ATOM 694 O O . LEU A 1 90 ? -5.840 -11.963 20.838 1.00 91.06 90 LEU A O 1
ATOM 698 N N . ALA A 1 91 ? -5.162 -10.540 22.440 1.00 90.12 91 ALA A N 1
ATOM 699 C CA . ALA A 1 91 ? -6.439 -10.523 23.148 1.00 90.12 91 ALA A CA 1
ATOM 700 C C . ALA A 1 91 ? -7.559 -9.933 22.275 1.00 90.12 91 ALA A C 1
ATOM 702 O O . ALA A 1 91 ? -8.634 -10.523 22.167 1.00 90.12 91 ALA A O 1
ATOM 703 N N . GLN A 1 92 ? -7.290 -8.816 21.596 1.00 91.12 92 GLN A N 1
ATOM 704 C CA . GLN A 1 92 ? -8.252 -8.179 20.696 1.00 91.12 92 GLN A CA 1
ATOM 705 C C . GLN A 1 92 ? -8.514 -9.014 19.436 1.00 91.12 92 GLN A C 1
ATOM 707 O O . GLN A 1 92 ? -9.660 -9.101 19.006 1.00 91.12 92 GLN A O 1
ATOM 712 N N . SER A 1 93 ? -7.505 -9.699 18.886 1.00 89.50 93 SER A N 1
ATOM 713 C CA . SER A 1 93 ? -7.694 -10.642 17.776 1.00 89.50 93 SER A CA 1
ATOM 714 C C . SER A 1 93 ? -8.631 -11.778 18.163 1.00 89.50 93 SER A C 1
ATOM 716 O O . SER A 1 93 ? -9.548 -12.096 17.413 1.00 89.50 93 SER A O 1
ATOM 718 N N . ARG A 1 94 ? -8.445 -12.370 19.351 1.00 89.81 94 ARG A N 1
ATOM 719 C CA . ARG A 1 94 ? -9.347 -13.417 19.855 1.00 89.81 94 ARG A CA 1
ATOM 720 C C . ARG A 1 94 ? -10.773 -12.896 19.998 1.00 89.81 94 ARG A C 1
ATOM 722 O O . ARG A 1 94 ? -11.686 -13.573 19.547 1.00 89.81 94 ARG A O 1
ATOM 729 N N . LEU A 1 95 ? -10.944 -11.698 20.560 1.00 87.81 95 LEU A N 1
ATOM 730 C CA . LEU A 1 95 ? -12.250 -11.053 20.715 1.00 87.81 95 LEU A CA 1
ATOM 731 C C . LEU A 1 95 ? -12.960 -10.827 19.369 1.00 87.81 95 LEU A C 1
ATOM 733 O O . LEU A 1 95 ? -14.158 -11.074 19.255 1.00 87.81 95 LEU A O 1
ATOM 737 N N . VAL A 1 96 ? -12.230 -10.372 18.346 1.00 87.00 96 VAL A N 1
ATOM 738 C CA . VAL A 1 96 ? -12.789 -10.180 16.999 1.00 87.00 96 VAL A CA 1
ATOM 739 C C . VAL A 1 96 ? -13.148 -11.518 16.364 1.00 87.00 96 VAL A C 1
ATOM 741 O O . VAL A 1 96 ? -14.230 -11.635 15.804 1.00 87.00 96 VAL A O 1
ATOM 744 N N . LEU A 1 97 ? -12.292 -12.537 16.474 1.00 86.75 97 LEU A N 1
ATOM 745 C CA . LEU A 1 97 ? -12.556 -13.857 15.892 1.00 86.75 97 LEU A CA 1
ATOM 746 C C . LEU A 1 97 ? -13.775 -14.536 16.527 1.00 86.75 97 LEU A C 1
ATOM 748 O O . LEU A 1 97 ? -14.615 -15.069 15.807 1.00 86.75 97 LEU A O 1
ATOM 752 N N . THR A 1 98 ? -13.909 -14.489 17.856 1.00 85.62 98 T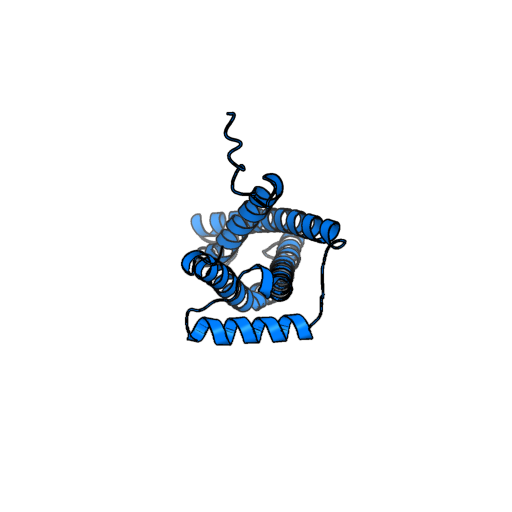HR A N 1
ATOM 753 C CA . THR A 1 98 ? -15.077 -15.056 18.549 1.00 85.62 98 THR A CA 1
ATOM 754 C C . THR A 1 98 ? -16.356 -14.294 18.209 1.00 85.62 98 THR A C 1
ATOM 756 O O . THR A 1 98 ? -17.399 -14.911 17.995 1.00 85.62 98 THR A O 1
ATOM 759 N N . GLY A 1 99 ? -16.277 -12.964 18.117 1.00 81.19 99 GLY A N 1
ATOM 760 C CA . GLY A 1 99 ? -17.400 -12.113 17.729 1.00 81.19 99 GLY A CA 1
ATOM 761 C C . GLY A 1 99 ? -17.821 -12.288 16.269 1.00 81.19 99 GLY A C 1
ATOM 762 O O . GLY A 1 99 ? -19.014 -12.338 15.974 1.00 81.19 99 GLY A O 1
ATOM 763 N N . ALA A 1 100 ? -16.862 -12.445 15.354 1.00 79.50 100 ALA A N 1
ATOM 764 C CA . ALA A 1 100 ? -17.108 -12.582 13.920 1.00 79.50 100 ALA A CA 1
ATOM 765 C C . ALA A 1 100 ? -17.918 -13.841 13.580 1.00 79.50 100 ALA A C 1
ATOM 767 O O . ALA A 1 100 ? -18.833 -13.764 12.764 1.00 79.50 100 ALA A O 1
ATOM 768 N N . VAL A 1 101 ? -17.651 -14.970 14.251 1.00 78.00 101 VAL A N 1
ATOM 769 C CA . VAL A 1 101 ? -18.418 -16.222 14.070 1.00 78.00 101 VAL A CA 1
ATOM 770 C C . VAL A 1 101 ? -19.900 -16.035 14.415 1.00 78.00 101 VAL A C 1
ATOM 772 O O . VAL A 1 101 ? -20.762 -16.643 13.789 1.00 78.00 101 VAL A O 1
ATOM 775 N N . ALA A 1 102 ? -20.206 -15.167 15.381 1.00 78.44 102 ALA A N 1
ATOM 776 C CA . ALA A 1 102 ? -21.569 -14.865 15.811 1.00 78.44 102 ALA A CA 1
ATOM 777 C C . ALA A 1 102 ? -22.157 -13.596 15.159 1.00 78.44 102 ALA A C 1
ATOM 779 O O . ALA A 1 102 ? -23.227 -13.156 15.581 1.00 78.44 102 ALA A O 1
ATOM 780 N N . LEU A 1 103 ? -21.460 -12.979 14.190 1.00 76.00 103 LEU A N 1
ATOM 781 C CA . LEU A 1 103 ? -21.783 -11.658 13.621 1.00 76.00 103 LEU A CA 1
ATOM 782 C C . LEU A 1 103 ? -21.987 -10.560 14.687 1.00 76.00 103 LEU A C 1
ATOM 784 O O . LEU A 1 103 ? -22.736 -9.605 14.493 1.00 76.00 103 LEU A O 1
ATOM 788 N N . ARG A 1 104 ? -21.310 -10.690 15.831 1.00 81.19 104 ARG A N 1
ATOM 789 C CA . ARG A 1 104 ? -21.331 -9.749 16.958 1.00 81.19 104 ARG A CA 1
ATOM 790 C C . ARG A 1 104 ? -19.942 -9.170 17.145 1.00 81.19 104 ARG A C 1
ATOM 792 O O . ARG A 1 104 ? -19.166 -9.634 17.980 1.00 81.19 104 ARG A O 1
ATOM 799 N N . LEU A 1 105 ? -19.608 -8.184 16.325 1.00 82.25 105 LEU A N 1
ATOM 800 C CA . LEU A 1 105 ? -18.294 -7.559 16.379 1.00 82.25 105 LEU A CA 1
ATOM 801 C C . LEU A 1 105 ? -18.176 -6.665 17.619 1.00 82.25 105 LEU A C 1
ATOM 803 O O . LEU A 1 105 ? -19.141 -5.994 17.988 1.00 82.25 105 LEU A O 1
ATOM 807 N N . PRO A 1 106 ? -17.009 -6.652 18.284 1.00 84.00 106 PRO A N 1
ATOM 808 C CA . PRO A 1 106 ? -16.758 -5.696 19.352 1.00 84.00 106 PRO A CA 1
ATOM 809 C C . PRO A 1 106 ? -16.758 -4.262 18.791 1.00 84.00 106 PRO A C 1
ATOM 811 O O . PRO A 1 106 ? -16.378 -4.067 17.637 1.00 84.00 106 PRO A O 1
ATOM 814 N N . PRO A 1 107 ? -17.119 -3.243 19.590 1.00 83.19 107 PRO A N 1
ATOM 815 C CA . PRO A 1 107 ? -17.033 -1.849 19.156 1.00 83.19 107 PRO A CA 1
ATOM 816 C C . PRO A 1 107 ? -15.586 -1.474 18.801 1.00 83.19 107 PRO A C 1
ATOM 818 O O . PRO A 1 107 ? -14.644 -1.988 19.416 1.00 83.19 107 PRO A O 1
ATOM 821 N N . ALA A 1 108 ? -15.382 -0.546 17.859 1.00 78.50 108 ALA A N 1
ATOM 822 C CA . ALA A 1 108 ? -14.037 -0.170 17.398 1.00 78.50 108 ALA A CA 1
ATOM 823 C C . ALA A 1 108 ? -13.129 0.363 18.525 1.00 78.50 108 ALA A C 1
ATOM 825 O O . ALA A 1 108 ? -11.906 0.199 18.494 1.00 78.50 108 ALA A O 1
ATOM 826 N N . SER A 1 109 ? -13.721 0.948 19.571 1.00 80.31 109 SER A N 1
ATOM 827 C CA . SER A 1 109 ? -13.000 1.377 20.775 1.00 80.31 109 SER A CA 1
ATOM 828 C C . SER A 1 109 ? -12.321 0.219 21.522 1.00 80.31 109 SER A C 1
ATOM 830 O O . SER A 1 109 ? -11.275 0.414 22.144 1.00 80.31 109 SER A O 1
ATOM 832 N N . ALA A 1 110 ? -12.859 -1.000 21.430 1.00 84.75 110 ALA A N 1
ATOM 833 C CA . ALA A 1 110 ? -12.315 -2.190 22.080 1.00 84.75 110 ALA A CA 1
ATOM 834 C C . ALA A 1 110 ? -11.180 -2.859 21.282 1.00 84.75 110 ALA A C 1
ATOM 836 O O . ALA A 1 110 ? -10.484 -3.717 21.825 1.00 84.75 110 ALA A O 1
ATOM 837 N N . THR A 1 111 ? -10.953 -2.466 20.022 1.00 86.94 111 THR A N 1
ATOM 838 C CA . THR A 1 111 ? -9.980 -3.096 19.104 1.00 86.94 111 THR A CA 1
ATOM 839 C C . THR A 1 111 ? -8.841 -2.161 18.680 1.00 86.94 111 THR A C 1
ATOM 841 O O . THR A 1 111 ? -8.104 -2.447 17.735 1.00 86.94 111 THR A O 1
ATOM 844 N N . HIS A 1 112 ? -8.632 -1.050 19.398 1.00 86.75 112 HIS A N 1
ATOM 845 C CA . HIS A 1 112 ? -7.650 -0.020 19.033 1.00 86.75 112 HIS A CA 1
ATOM 846 C C . HIS A 1 112 ? -6.203 -0.519 18.855 1.00 86.75 112 HIS A C 1
ATOM 848 O O . HIS A 1 112 ? -5.494 -0.008 17.983 1.00 86.75 112 HIS A O 1
ATOM 854 N N . ALA A 1 113 ? -5.735 -1.483 19.656 1.00 88.75 113 ALA A N 1
ATOM 855 C CA . ALA A 1 113 ? -4.363 -1.987 19.553 1.00 88.75 113 ALA A CA 1
ATOM 856 C C . ALA A 1 113 ? -4.194 -2.875 18.311 1.00 88.75 113 ALA A C 1
ATOM 858 O O . ALA A 1 113 ? -3.209 -2.724 17.587 1.00 88.75 113 ALA A O 1
ATOM 859 N N . LEU A 1 114 ? -5.179 -3.727 18.022 1.00 90.00 114 LEU A N 1
ATOM 860 C CA . LEU A 1 114 ? -5.253 -4.536 16.809 1.00 90.00 114 LEU A CA 1
ATOM 861 C C . LEU A 1 114 ? -5.348 -3.655 15.560 1.00 90.00 114 LEU A C 1
ATOM 863 O O . LEU A 1 114 ? -4.538 -3.814 14.650 1.00 90.00 114 LEU A O 1
ATOM 867 N N . ALA A 1 115 ? -6.258 -2.678 15.536 1.00 89.38 115 ALA A N 1
ATOM 868 C CA . ALA A 1 115 ? -6.403 -1.751 14.413 1.00 89.38 115 ALA A CA 1
ATOM 869 C C . ALA A 1 115 ? -5.093 -0.996 14.128 1.00 89.38 115 ALA A C 1
ATOM 871 O O . ALA A 1 115 ? -4.662 -0.877 12.980 1.00 89.38 115 ALA A O 1
ATOM 872 N N . ARG A 1 116 ? -4.398 -0.543 15.180 1.00 88.56 116 ARG A N 1
ATOM 873 C CA . ARG A 1 116 ? -3.083 0.097 15.054 1.00 88.56 116 ARG A CA 1
ATOM 874 C C . ARG A 1 116 ? -2.008 -0.870 14.550 1.00 88.56 116 ARG A C 1
ATOM 876 O O . ARG A 1 116 ? -1.177 -0.457 13.744 1.00 88.56 116 ARG A O 1
ATOM 883 N N . ALA A 1 117 ? -2.002 -2.122 15.005 1.00 90.94 117 ALA A N 1
ATOM 884 C CA . ALA A 1 117 ? -1.062 -3.135 14.526 1.00 90.94 117 ALA A CA 1
ATOM 885 C C . ALA A 1 117 ? -1.275 -3.434 13.035 1.00 90.94 117 ALA A C 1
ATOM 887 O O . ALA A 1 117 ? -0.310 -3.422 12.273 1.00 90.94 117 ALA A O 1
ATOM 888 N N . VAL A 1 118 ? -2.530 -3.596 12.605 1.00 92.75 118 VAL A N 1
ATOM 889 C CA . VAL A 1 118 ? -2.907 -3.757 11.192 1.00 92.75 118 VAL A CA 1
ATOM 890 C C . VAL A 1 118 ? -2.468 -2.539 10.374 1.00 92.75 118 VAL A C 1
ATOM 892 O O . VAL A 1 118 ? -1.864 -2.705 9.319 1.00 92.75 118 VAL A O 1
ATOM 895 N N . GLN A 1 119 ? -2.679 -1.314 10.869 1.00 91.94 119 GLN A N 1
ATOM 896 C CA . GLN A 1 119 ? -2.220 -0.100 10.182 1.00 91.94 119 GLN A CA 1
ATOM 897 C C . GLN A 1 119 ? -0.696 -0.074 9.992 1.00 91.94 119 GLN A C 1
ATOM 899 O O . GLN A 1 119 ? -0.212 0.279 8.918 1.00 91.94 119 GLN A O 1
ATOM 904 N N . ILE A 1 120 ? 0.068 -0.425 11.030 1.00 92.31 120 ILE A N 1
ATOM 905 C CA . ILE A 1 120 ? 1.536 -0.458 10.967 1.00 92.31 120 ILE A CA 1
ATOM 906 C C . ILE A 1 120 ? 2.008 -1.561 10.016 1.00 92.31 120 ILE A C 1
ATOM 908 O O . ILE A 1 120 ? 2.916 -1.313 9.230 1.00 92.31 120 ILE A O 1
ATOM 912 N N . MET A 1 121 ? 1.374 -2.738 10.049 1.00 94.44 121 MET A N 1
ATOM 913 C CA . MET A 1 121 ? 1.658 -3.834 9.119 1.00 94.44 121 MET A CA 1
ATOM 914 C C . MET A 1 121 ? 1.446 -3.395 7.667 1.00 94.44 121 MET A C 1
ATOM 916 O O . MET A 1 121 ? 2.320 -3.596 6.831 1.00 94.44 121 MET A O 1
ATOM 920 N N . GLY A 1 122 ? 0.328 -2.721 7.385 1.00 95.19 122 GLY A N 1
ATOM 921 C CA . GLY A 1 122 ? 0.042 -2.164 6.065 1.00 95.19 122 GLY A CA 1
ATOM 922 C C . GLY A 1 122 ? 1.091 -1.167 5.598 1.00 95.19 122 GLY A C 1
ATOM 923 O O . GLY A 1 122 ? 1.608 -1.285 4.494 1.00 95.19 122 GLY A O 1
ATOM 924 N N . LEU A 1 123 ? 1.461 -0.214 6.459 1.00 95.19 123 LEU A N 1
ATOM 925 C CA . LEU A 1 123 ? 2.515 0.754 6.147 1.00 95.19 123 LEU A CA 1
ATOM 926 C C . LEU A 1 123 ? 3.882 0.088 5.941 1.00 95.19 123 LEU A C 1
ATOM 928 O O . LEU A 1 123 ? 4.646 0.551 5.101 1.00 95.19 123 LEU A O 1
ATOM 932 N N . ALA A 1 124 ? 4.193 -0.985 6.672 1.00 95.75 124 ALA A N 1
ATOM 933 C CA . ALA A 1 124 ? 5.428 -1.743 6.486 1.00 95.75 124 ALA A CA 1
ATOM 934 C C . ALA A 1 124 ? 5.442 -2.488 5.141 1.00 95.75 124 ALA A C 1
ATOM 936 O O . ALA A 1 124 ? 6.438 -2.410 4.424 1.00 95.75 124 ALA A O 1
ATOM 937 N N . LEU A 1 125 ? 4.333 -3.140 4.769 1.00 96.88 125 LEU A N 1
ATOM 938 C CA . LEU A 1 125 ? 4.179 -3.787 3.461 1.00 96.88 125 LEU A CA 1
ATOM 939 C C . LEU A 1 125 ? 4.282 -2.769 2.324 1.00 96.88 125 LEU A C 1
ATOM 941 O O . LEU A 1 125 ? 5.083 -2.946 1.416 1.00 96.88 125 LEU A O 1
ATOM 945 N N . ILE A 1 126 ? 3.544 -1.660 2.399 1.00 96.50 126 ILE A N 1
ATOM 946 C CA . ILE A 1 126 ? 3.642 -0.579 1.408 1.00 96.50 126 ILE A CA 1
ATOM 947 C C . ILE A 1 126 ? 5.076 -0.032 1.356 1.00 96.50 126 ILE A C 1
ATOM 949 O O . ILE A 1 126 ? 5.607 0.191 0.272 1.00 96.50 126 ILE A O 1
ATOM 953 N N . GLY A 1 127 ? 5.732 0.125 2.509 1.00 96.81 127 GLY A N 1
ATOM 954 C CA . GLY A 1 127 ? 7.133 0.532 2.602 1.00 96.81 127 GLY A CA 1
ATOM 955 C C . GLY A 1 127 ? 8.082 -0.410 1.858 1.00 96.81 127 GLY A C 1
ATOM 956 O O . GLY A 1 127 ? 8.952 0.073 1.138 1.00 96.81 127 GLY A O 1
ATOM 957 N N . TRP A 1 128 ? 7.882 -1.728 1.957 1.00 97.62 128 TRP A N 1
ATOM 958 C CA . TRP A 1 128 ? 8.635 -2.716 1.175 1.00 97.62 128 TRP A CA 1
ATOM 959 C C . TRP A 1 128 ? 8.511 -2.466 -0.331 1.00 97.62 128 TRP A C 1
ATOM 961 O O . TRP A 1 128 ? 9.531 -2.355 -1.015 1.00 97.62 128 TRP A O 1
ATOM 971 N N . PHE A 1 129 ? 7.285 -2.308 -0.842 1.00 98.00 129 PHE A N 1
ATOM 972 C CA . PHE A 1 129 ? 7.043 -2.019 -2.262 1.00 98.00 129 PHE A CA 1
ATOM 973 C C . PHE A 1 129 ? 7.629 -0.678 -2.694 1.00 98.00 129 PHE A C 1
ATOM 975 O O . PHE A 1 129 ? 8.198 -0.581 -3.775 1.00 98.00 129 PHE A O 1
ATOM 982 N N . CYS A 1 130 ? 7.542 0.347 -1.847 1.00 97.12 130 CYS A N 1
ATOM 983 C CA . CYS A 1 130 ? 8.108 1.659 -2.151 1.00 97.12 130 CYS A CA 1
ATOM 984 C C . CYS A 1 130 ? 9.635 1.600 -2.239 1.00 97.12 130 CYS A C 1
ATOM 986 O O . CYS A 1 130 ? 10.210 2.163 -3.163 1.00 97.12 130 CYS A O 1
ATOM 988 N N . VAL A 1 131 ? 10.296 0.901 -1.311 1.00 97.56 131 VAL A N 1
ATOM 989 C CA . VAL A 1 131 ? 11.760 0.759 -1.306 1.00 97.56 131 VAL A CA 1
ATOM 990 C C . VAL A 1 131 ? 12.232 -0.052 -2.508 1.00 97.56 131 VAL A C 1
ATOM 992 O O . VAL A 1 131 ? 13.115 0.391 -3.238 1.00 97.56 131 VAL A O 1
ATOM 995 N N . THR A 1 132 ? 11.639 -1.222 -2.740 1.00 97.81 132 THR A N 1
ATOM 996 C CA . THR A 1 132 ? 12.023 -2.094 -3.861 1.00 97.81 132 THR A CA 1
ATOM 997 C C . THR A 1 132 ? 11.667 -1.471 -5.214 1.00 97.81 132 THR A C 1
ATOM 999 O O . THR A 1 132 ? 12.494 -1.486 -6.120 1.00 97.81 132 THR A O 1
ATOM 1002 N N . GLY A 1 133 ? 10.497 -0.838 -5.342 1.00 96.81 133 GLY A N 1
ATOM 1003 C CA . GLY A 1 133 ? 10.074 -0.128 -6.552 1.00 96.81 133 GLY A CA 1
ATOM 1004 C C . GLY A 1 133 ? 10.946 1.091 -6.862 1.00 96.81 133 GLY A C 1
ATOM 1005 O O . GLY A 1 133 ? 11.390 1.253 -7.996 1.00 96.81 133 GLY A O 1
ATOM 1006 N N . ALA A 1 134 ? 11.285 1.904 -5.856 1.00 96.88 134 ALA A N 1
ATOM 1007 C CA . ALA A 1 134 ? 12.221 3.016 -6.032 1.00 96.88 134 ALA A CA 1
ATOM 1008 C C . ALA A 1 134 ? 13.635 2.530 -6.391 1.00 96.88 134 ALA A C 1
ATOM 1010 O O . ALA A 1 134 ? 14.320 3.172 -7.184 1.00 96.88 134 ALA A O 1
ATOM 1011 N N . ALA A 1 135 ? 14.070 1.388 -5.849 1.00 97.12 135 ALA A N 1
ATOM 1012 C CA . ALA A 1 135 ? 15.348 0.791 -6.219 1.00 97.12 135 ALA A CA 1
ATOM 1013 C C . ALA A 1 135 ? 15.354 0.319 -7.684 1.00 97.12 135 ALA A C 1
ATOM 1015 O O . ALA A 1 135 ? 16.315 0.612 -8.391 1.00 97.12 135 ALA A O 1
ATOM 1016 N N . ILE A 1 136 ? 14.279 -0.329 -8.162 1.00 95.88 136 ILE A N 1
ATOM 1017 C CA . ILE A 1 136 ? 14.096 -0.696 -9.582 1.00 95.88 136 ILE A CA 1
ATOM 1018 C C . ILE A 1 136 ? 14.132 0.550 -10.472 1.00 95.88 136 ILE A C 1
ATOM 1020 O O . ILE A 1 136 ? 14.846 0.569 -11.475 1.00 95.88 136 ILE A O 1
ATOM 1024 N N . TRP A 1 137 ? 13.400 1.596 -10.079 1.00 94.44 137 TRP A N 1
ATOM 1025 C CA . TRP A 1 137 ? 13.373 2.877 -10.783 1.00 94.44 137 TRP A CA 1
ATOM 1026 C C . TRP A 1 137 ? 14.775 3.482 -10.915 1.00 94.44 137 TRP A C 1
ATOM 1028 O O . TRP A 1 137 ? 15.178 3.899 -11.997 1.00 94.44 137 TRP A O 1
ATOM 1038 N N . TRP A 1 138 ? 15.545 3.467 -9.824 1.00 96.06 138 TRP A N 1
ATOM 1039 C CA . TRP A 1 138 ? 16.882 4.051 -9.761 1.00 96.06 138 TRP A CA 1
ATOM 1040 C C . TRP A 1 138 ? 17.910 3.327 -10.637 1.00 96.06 138 TRP A C 1
ATOM 1042 O O . TRP A 1 138 ? 18.707 3.972 -11.314 1.00 96.06 138 TRP A O 1
ATOM 1052 N N . VAL A 1 139 ? 17.919 1.990 -10.620 1.00 95.38 139 VAL A N 1
ATOM 1053 C CA . VAL A 1 139 ? 18.894 1.192 -11.391 1.00 95.38 139 VAL A CA 1
ATOM 1054 C C . VAL A 1 139 ? 18.496 1.009 -12.860 1.00 95.38 139 VAL A C 1
ATOM 1056 O O . VAL A 1 139 ? 19.292 0.512 -13.654 1.00 95.38 139 VAL A O 1
ATOM 1059 N N . GLY A 1 140 ? 17.276 1.411 -13.225 1.00 91.50 140 GLY A N 1
ATOM 1060 C CA . GLY A 1 140 ? 16.711 1.254 -14.558 1.00 91.50 140 GLY A CA 1
ATOM 1061 C C . GLY A 1 140 ? 16.090 -0.128 -14.767 1.00 91.50 140 GLY A C 1
ATOM 1062 O O . GLY A 1 140 ? 16.744 -1.161 -14.608 1.00 91.50 140 GLY A O 1
ATOM 1063 N N . ALA A 1 141 ? 14.823 -0.139 -15.189 1.00 86.31 141 ALA A N 1
ATOM 1064 C CA . ALA A 1 141 ? 13.982 -1.337 -15.286 1.00 86.31 141 ALA A CA 1
ATOM 1065 C C . ALA A 1 141 ? 14.489 -2.434 -16.246 1.00 86.31 141 ALA A C 1
ATOM 1067 O O . ALA A 1 141 ? 14.075 -3.583 -16.118 1.00 86.31 141 ALA A O 1
ATOM 1068 N N . ALA A 1 142 ? 15.372 -2.094 -17.192 1.00 87.00 142 ALA A N 1
ATOM 1069 C CA . ALA A 1 142 ? 15.964 -3.039 -18.144 1.00 87.00 142 ALA A CA 1
ATOM 1070 C C . ALA A 1 142 ? 17.247 -3.722 -17.625 1.00 87.00 142 ALA A C 1
ATOM 1072 O O . ALA A 1 142 ? 17.812 -4.565 -18.314 1.00 87.00 142 ALA A O 1
ATOM 1073 N N . SER A 1 143 ? 17.743 -3.349 -16.441 1.00 89.88 143 SER A N 1
ATOM 1074 C CA . SER A 1 143 ? 18.979 -3.914 -15.889 1.00 89.88 143 SER A CA 1
ATOM 1075 C C . SER A 1 143 ? 18.769 -5.293 -15.249 1.00 89.88 143 SER A C 1
ATOM 1077 O O . SER A 1 143 ? 17.732 -5.564 -14.641 1.00 89.88 143 SER A O 1
ATOM 1079 N N . ASP A 1 144 ? 19.803 -6.140 -15.269 1.00 91.56 144 ASP A N 1
ATOM 1080 C CA . ASP A 1 144 ? 19.799 -7.427 -14.548 1.00 91.56 144 ASP A CA 1
ATOM 1081 C C . ASP A 1 144 ? 19.564 -7.245 -13.038 1.00 91.56 144 ASP A C 1
ATOM 1083 O O . ASP A 1 144 ? 18.925 -8.066 -12.376 1.00 91.56 144 ASP A O 1
ATOM 1087 N N . THR A 1 145 ? 20.061 -6.139 -12.479 1.00 94.12 145 THR A N 1
ATOM 1088 C CA . THR A 1 145 ? 19.833 -5.764 -11.080 1.00 94.12 145 THR A CA 1
ATOM 1089 C C . THR A 1 145 ? 18.353 -5.493 -10.814 1.00 94.12 145 THR A C 1
ATOM 1091 O O . THR A 1 145 ? 17.824 -5.987 -9.817 1.00 94.12 145 THR A O 1
ATOM 1094 N N . ALA A 1 146 ? 17.665 -4.765 -11.703 1.00 93.50 146 ALA A N 1
ATOM 1095 C CA . ALA A 1 146 ? 16.225 -4.540 -11.591 1.00 93.50 146 ALA A CA 1
ATOM 1096 C C . ALA A 1 146 ? 15.437 -5.851 -11.634 1.00 93.50 146 ALA A C 1
ATOM 1098 O O . ALA A 1 146 ? 14.470 -5.981 -10.891 1.00 93.50 146 ALA A O 1
ATOM 1099 N N . HIS A 1 147 ? 15.865 -6.837 -12.429 1.00 91.56 147 HIS A N 1
ATOM 1100 C CA . HIS A 1 147 ? 15.208 -8.144 -12.471 1.00 91.56 147 HIS A CA 1
ATOM 1101 C C . HIS A 1 147 ? 15.232 -8.848 -11.106 1.00 91.56 147 HIS A C 1
ATOM 1103 O O . HIS A 1 147 ? 14.187 -9.254 -10.601 1.00 91.56 147 HIS A O 1
ATOM 1109 N N . ARG A 1 148 ? 16.401 -8.897 -10.453 1.00 95.00 148 ARG A N 1
ATOM 1110 C CA . ARG A 1 148 ? 16.555 -9.504 -9.115 1.00 95.00 148 ARG A CA 1
ATOM 1111 C C . ARG A 1 148 ? 15.780 -8.752 -8.032 1.00 95.00 148 ARG A C 1
ATOM 1113 O O . ARG A 1 148 ? 15.195 -9.365 -7.146 1.00 95.00 148 ARG A O 1
ATOM 1120 N N . ILE A 1 149 ? 15.767 -7.418 -8.086 1.00 96.56 149 ILE A N 1
ATOM 1121 C CA . ILE A 1 149 ? 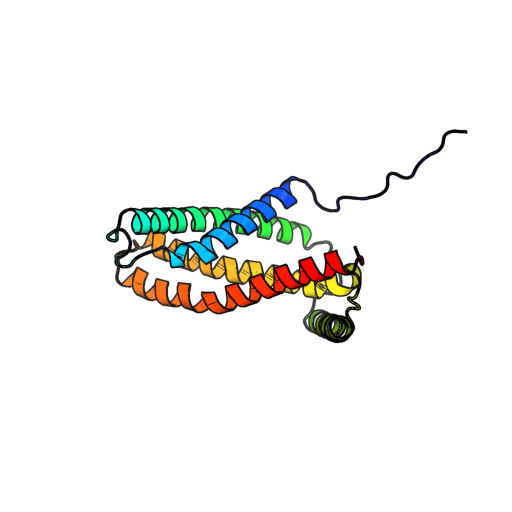14.951 -6.616 -7.159 1.00 96.56 149 ILE A CA 1
ATOM 1122 C C . ILE A 1 149 ? 13.459 -6.827 -7.453 1.00 96.56 149 ILE A C 1
ATOM 1124 O O . ILE A 1 149 ? 12.661 -6.854 -6.521 1.00 96.56 149 ILE A O 1
ATOM 1128 N N . GLY A 1 150 ? 13.088 -7.030 -8.719 1.00 94.69 150 GLY A N 1
ATOM 1129 C CA . GLY A 1 150 ? 11.736 -7.373 -9.157 1.00 94.69 150 GLY A CA 1
ATOM 1130 C C . GLY A 1 150 ? 11.215 -8.652 -8.507 1.00 94.69 150 GLY A C 1
ATOM 1131 O O . GLY A 1 150 ? 10.098 -8.652 -8.004 1.00 94.69 150 GLY A O 1
ATOM 1132 N N . GLU A 1 151 ? 12.037 -9.696 -8.399 1.00 94.50 151 GLU A N 1
ATOM 1133 C CA . GLU A 1 151 ? 11.662 -10.923 -7.674 1.00 94.50 151 GLU A CA 1
ATOM 1134 C C . GLU A 1 151 ? 11.340 -10.641 -6.196 1.00 94.50 151 GLU A C 1
ATOM 1136 O O . GLU A 1 151 ? 10.346 -11.131 -5.660 1.00 94.50 151 GLU A O 1
ATOM 1141 N N . LEU A 1 152 ? 12.140 -9.795 -5.533 1.00 96.00 152 LEU A N 1
ATOM 1142 C CA . LEU A 1 152 ? 11.876 -9.357 -4.155 1.00 96.00 152 LEU A CA 1
ATOM 1143 C C . LEU A 1 152 ? 10.624 -8.473 -4.054 1.00 96.00 152 LEU A C 1
ATOM 1145 O O . LEU A 1 152 ? 9.888 -8.546 -3.069 1.00 96.00 152 LEU A O 1
ATOM 1149 N N . HIS A 1 153 ? 10.382 -7.632 -5.057 1.00 96.38 153 HIS A N 1
ATOM 1150 C CA . HIS A 1 153 ? 9.197 -6.787 -5.142 1.00 96.38 153 HIS A CA 1
ATOM 1151 C C . HIS A 1 153 ? 7.933 -7.653 -5.246 1.00 96.38 153 HIS A C 1
ATOM 1153 O O . HIS A 1 153 ? 7.009 -7.498 -4.449 1.00 96.38 153 HIS A O 1
ATOM 1159 N N . GLU A 1 154 ? 7.931 -8.627 -6.156 1.00 94.69 154 GLU A N 1
ATOM 1160 C CA . GLU A 1 154 ? 6.818 -9.552 -6.395 1.00 94.69 154 GLU A CA 1
ATOM 1161 C C . GLU A 1 154 ? 6.587 -10.514 -5.210 1.00 94.69 154 GLU A C 1
ATOM 1163 O O . GLU A 1 154 ? 5.440 -10.856 -4.913 1.00 94.69 154 GLU A O 1
ATOM 1168 N N . LEU A 1 155 ? 7.634 -10.886 -4.458 1.00 95.50 155 LEU A N 1
ATOM 1169 C CA . LEU A 1 155 ? 7.544 -11.794 -3.301 1.00 95.50 155 LEU A CA 1
ATOM 1170 C C . LEU A 1 155 ? 6.522 -11.343 -2.242 1.00 95.50 155 LEU A C 1
ATOM 1172 O O . LEU A 1 155 ? 5.880 -12.173 -1.595 1.00 95.50 155 LEU A O 1
ATOM 1176 N N . ALA A 1 156 ? 6.361 -10.033 -2.048 1.00 93.81 156 ALA A N 1
ATOM 1177 C CA . ALA A 1 156 ? 5.440 -9.485 -1.056 1.00 93.81 156 ALA A CA 1
ATOM 1178 C C . ALA A 1 156 ? 3.989 -9.368 -1.561 1.00 93.81 156 ALA A C 1
ATOM 1180 O O . ALA A 1 156 ? 3.095 -9.067 -0.762 1.00 93.81 156 ALA A O 1
ATOM 1181 N N . ALA A 1 157 ? 3.720 -9.598 -2.853 1.00 93.62 157 ALA A N 1
ATOM 1182 C CA . ALA A 1 157 ? 2.398 -9.381 -3.450 1.00 93.62 157 ALA A CA 1
ATOM 1183 C C . ALA A 1 157 ? 1.287 -10.230 -2.802 1.00 93.62 157 ALA A C 1
ATOM 1185 O O . ALA A 1 157 ? 0.259 -9.656 -2.431 1.00 93.62 157 ALA A O 1
ATOM 1186 N N . PRO A 1 158 ? 1.470 -11.540 -2.530 1.00 95.38 158 PRO A N 1
ATOM 1187 C CA . PRO A 1 158 ? 0.446 -12.334 -1.844 1.00 95.38 158 PRO A CA 1
ATOM 1188 C C . PRO A 1 158 ? 0.092 -11.791 -0.452 1.00 95.38 158 PRO A C 1
ATOM 1190 O O . PRO A 1 158 ? -1.072 -11.807 -0.046 1.00 95.38 158 PRO A O 1
ATOM 1193 N N . LEU A 1 159 ? 1.084 -11.264 0.276 1.00 95.31 159 LEU A N 1
ATOM 1194 C CA . LEU A 1 159 ? 0.870 -10.656 1.591 1.00 95.31 159 LEU A CA 1
ATOM 1195 C C . LEU A 1 159 ? 0.092 -9.342 1.485 1.00 95.31 159 LEU A C 1
ATOM 1197 O O . LEU A 1 159 ? -0.754 -9.075 2.340 1.00 95.31 159 LEU A O 1
ATOM 1201 N N . LEU A 1 160 ? 0.337 -8.546 0.439 1.00 94.94 160 LEU A N 1
ATOM 1202 C CA . LEU A 1 160 ? -0.422 -7.325 0.173 1.00 94.94 160 LEU A CA 1
ATOM 1203 C C . LEU A 1 160 ? -1.896 -7.630 -0.105 1.00 94.94 160 LEU A C 1
ATOM 1205 O O . LEU A 1 160 ? -2.761 -6.984 0.486 1.00 94.94 160 LEU A O 1
ATOM 1209 N N . TYR A 1 161 ? -2.186 -8.636 -0.936 1.00 94.44 161 TYR A N 1
ATOM 1210 C CA . TYR A 1 161 ? -3.558 -9.072 -1.211 1.00 94.44 161 TYR A CA 1
ATOM 1211 C C . TYR A 1 161 ? -4.286 -9.506 0.064 1.00 94.44 161 TYR A C 1
ATOM 1213 O O . TYR A 1 161 ? -5.400 -9.047 0.333 1.00 94.44 161 TYR A O 1
ATOM 1221 N N . LEU A 1 162 ? -3.64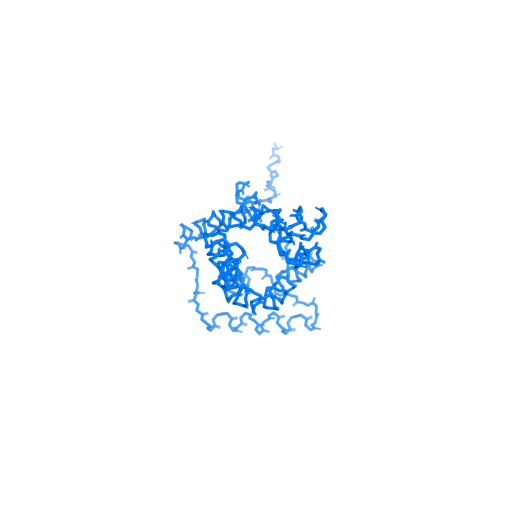0 -10.342 0.883 1.00 95.62 162 LEU A N 1
ATOM 1222 C CA . LEU A 1 162 ? -4.199 -10.792 2.157 1.00 95.62 162 LEU A CA 1
ATOM 1223 C C . LEU A 1 162 ? -4.451 -9.616 3.111 1.00 95.62 162 LEU A C 1
ATOM 1225 O O . LEU A 1 162 ? -5.519 -9.526 3.721 1.00 95.62 162 LEU A O 1
ATOM 1229 N N . TYR A 1 163 ? -3.484 -8.703 3.220 1.00 95.81 163 TYR A N 1
ATOM 1230 C CA . TYR A 1 163 ? -3.611 -7.499 4.033 1.00 95.81 163 TYR A CA 1
ATOM 1231 C C . TYR A 1 163 ? -4.784 -6.630 3.573 1.00 95.81 163 TYR A C 1
ATOM 1233 O O . TYR A 1 163 ? -5.610 -6.246 4.399 1.00 95.81 163 TYR A O 1
ATOM 1241 N N . LEU A 1 164 ? -4.876 -6.336 2.275 1.00 95.38 164 LEU A N 1
ATOM 1242 C CA . LEU A 1 164 ? -5.901 -5.459 1.720 1.00 95.38 164 LEU A CA 1
ATOM 1243 C C . LEU A 1 164 ? -7.297 -6.065 1.897 1.00 95.38 164 LEU A C 1
ATOM 1245 O O . LEU A 1 164 ? -8.201 -5.384 2.382 1.00 95.38 164 LEU A O 1
ATOM 1249 N N . GLY A 1 165 ? -7.450 -7.356 1.584 1.00 94.56 165 GLY A N 1
ATOM 1250 C CA . GLY A 1 165 ? -8.696 -8.091 1.791 1.00 94.56 165 GLY A CA 1
ATOM 1251 C C . GLY A 1 165 ? -9.119 -8.102 3.260 1.00 94.56 165 GLY A C 1
ATOM 1252 O O . GLY A 1 165 ? -10.265 -7.783 3.574 1.00 94.56 165 GLY A O 1
ATOM 1253 N N . GLY A 1 166 ? -8.187 -8.378 4.177 1.00 92.56 166 GLY A N 1
ATOM 1254 C CA . GLY A 1 166 ? -8.451 -8.335 5.615 1.00 92.56 166 GLY A CA 1
ATOM 1255 C C . GLY A 1 166 ? -8.807 -6.932 6.114 1.00 92.56 166 GLY A C 1
ATOM 1256 O O . GLY A 1 166 ? -9.779 -6.765 6.847 1.00 92.56 166 GLY A O 1
ATOM 1257 N N . HIS A 1 167 ? -8.053 -5.912 5.704 1.00 94.00 167 HIS A N 1
ATOM 1258 C CA . HIS A 1 167 ? -8.255 -4.524 6.120 1.00 94.00 167 HIS A CA 1
ATOM 1259 C C . HIS A 1 167 ? -9.607 -3.973 5.653 1.00 94.00 167 HIS A C 1
ATOM 1261 O O . HIS A 1 167 ? -10.373 -3.455 6.468 1.00 94.00 167 HIS A O 1
ATOM 1267 N N . ILE A 1 168 ? -9.927 -4.136 4.365 1.00 93.06 168 ILE A N 1
ATOM 1268 C CA . ILE A 1 168 ? -11.219 -3.730 3.798 1.00 93.06 168 ILE A CA 1
ATOM 1269 C C . ILE A 1 168 ? -12.346 -4.559 4.418 1.00 93.06 168 ILE A C 1
ATOM 1271 O O . ILE A 1 168 ? -13.355 -3.993 4.833 1.00 93.06 168 ILE A O 1
ATOM 1275 N N . GLY A 1 169 ? -12.168 -5.878 4.533 1.00 90.00 169 GLY A N 1
ATOM 1276 C CA . GLY A 1 169 ? -13.158 -6.779 5.119 1.00 90.00 169 GLY A CA 1
ATOM 1277 C C . GLY A 1 169 ? -13.532 -6.377 6.544 1.00 90.00 169 GLY A C 1
ATOM 1278 O O . GLY A 1 169 ? -14.712 -6.215 6.840 1.00 90.00 169 GLY A O 1
ATOM 1279 N N . MET A 1 170 ? -12.543 -6.121 7.405 1.00 87.19 170 MET A N 1
ATOM 1280 C CA . MET A 1 170 ? -12.785 -5.633 8.768 1.00 87.19 170 MET A CA 1
ATOM 1281 C C . MET A 1 170 ? -13.512 -4.283 8.775 1.00 87.19 170 MET A C 1
ATOM 1283 O O . MET A 1 170 ? -14.465 -4.113 9.533 1.00 87.19 170 MET A O 1
ATOM 1287 N N . ALA A 1 171 ? -13.108 -3.335 7.924 1.00 87.31 171 ALA A N 1
ATOM 1288 C CA . ALA A 1 171 ? -13.755 -2.025 7.851 1.00 87.31 171 ALA A CA 1
ATOM 1289 C C . ALA A 1 171 ? -15.230 -2.123 7.418 1.00 87.31 171 ALA A C 1
ATOM 1291 O O . ALA A 1 171 ? -16.093 -1.463 7.998 1.00 87.31 171 ALA A O 1
ATOM 1292 N N . LEU A 1 172 ? -15.533 -2.965 6.425 1.00 87.81 172 LEU A N 1
ATOM 1293 C CA . LEU A 1 172 ? -16.904 -3.210 5.970 1.00 87.81 172 LEU A CA 1
ATOM 1294 C C . LEU A 1 172 ? -17.735 -3.910 7.044 1.00 87.81 172 LEU A C 1
ATOM 1296 O O . LEU A 1 172 ? -18.867 -3.507 7.294 1.00 87.81 172 LEU A O 1
ATOM 1300 N N . LEU A 1 173 ? -17.167 -4.917 7.703 1.00 84.44 173 LEU A N 1
ATOM 1301 C CA . LEU A 1 173 ? -17.821 -5.652 8.778 1.00 84.44 173 LEU A CA 1
ATOM 1302 C C . LEU A 1 173 ? -18.218 -4.732 9.945 1.00 84.44 173 LEU A C 1
ATOM 1304 O O . LEU A 1 173 ? -19.367 -4.775 10.379 1.00 84.44 173 LEU A O 1
ATOM 1308 N N . HIS A 1 174 ? -17.321 -3.847 10.391 1.00 82.50 174 HIS A N 1
ATOM 1309 C CA . HIS A 1 174 ? -17.638 -2.848 11.420 1.00 82.50 174 HIS A CA 1
ATOM 1310 C C . HIS A 1 174 ? -18.745 -1.880 10.979 1.00 82.50 174 HIS A C 1
ATOM 1312 O O . HIS A 1 174 ? -19.664 -1.606 11.748 1.00 82.50 174 HIS A O 1
ATOM 1318 N N . ARG A 1 175 ? -18.706 -1.424 9.719 1.00 83.12 175 ARG A N 1
ATOM 1319 C CA . ARG A 1 175 ? -19.729 -0.529 9.161 1.00 83.12 175 ARG A CA 1
ATOM 1320 C C . ARG A 1 175 ? -21.106 -1.193 9.050 1.00 83.12 175 ARG A C 1
ATOM 1322 O O . ARG A 1 175 ? -22.115 -0.535 9.270 1.00 83.12 175 ARG A O 1
ATOM 1329 N N . LEU A 1 176 ? -21.161 -2.473 8.679 1.00 81.44 176 LEU A N 1
ATOM 1330 C CA . LEU A 1 176 ? -22.416 -3.219 8.520 1.00 81.44 176 LEU A CA 1
ATOM 1331 C C . LEU A 1 176 ? -23.013 -3.662 9.861 1.00 81.44 176 LEU A C 1
ATOM 1333 O O . LEU A 1 176 ? -24.232 -3.745 9.980 1.00 81.44 176 LEU A O 1
ATOM 1337 N N . ALA A 1 177 ? -22.178 -3.928 10.868 1.00 76.62 177 ALA A N 1
ATOM 1338 C CA . ALA A 1 177 ? -22.625 -4.339 12.199 1.00 76.62 177 ALA A CA 1
ATOM 1339 C C . ALA A 1 177 ? -23.223 -3.192 13.039 1.00 76.62 177 ALA A C 1
ATOM 1341 O O . ALA A 1 177 ? -23.690 -3.443 14.148 1.00 76.62 177 ALA A O 1
ATOM 1342 N N . GLY A 1 178 ? -23.220 -1.950 12.538 1.00 57.06 178 GLY A N 1
ATOM 1343 C CA . GLY A 1 178 ? -23.833 -0.797 13.209 1.00 57.06 178 GLY A CA 1
ATOM 1344 C C . GLY A 1 178 ? -23.199 -0.445 14.558 1.00 57.06 178 GLY A C 1
ATOM 1345 O O . GLY A 1 178 ? -23.830 0.217 15.376 1.00 57.06 178 GLY A O 1
ATOM 1346 N N . THR A 1 179 ? -21.976 -0.916 14.822 1.00 58.56 179 THR A N 1
ATOM 1347 C CA . THR A 1 179 ? -21.247 -0.637 16.069 1.00 58.56 179 THR A CA 1
ATOM 1348 C C . THR A 1 179 ? -20.482 0.686 16.044 1.00 58.56 179 THR A C 1
ATOM 1350 O O . THR A 1 179 ? -19.802 0.986 17.023 1.00 58.56 179 THR A O 1
ATOM 1353 N N . ASP A 1 180 ? -20.584 1.443 14.949 1.00 50.50 180 ASP A N 1
ATOM 1354 C CA . ASP A 1 180 ? -20.016 2.779 14.757 1.00 50.50 180 ASP A CA 1
ATOM 1355 C C . ASP A 1 180 ? -20.968 3.658 13.935 1.00 50.50 180 ASP A C 1
ATOM 1357 O O . ASP A 1 180 ? -21.499 3.159 12.911 1.00 50.50 180 ASP A O 1
#